Protein AF-A0A5A7QSN2-F1 (afdb_monomer)

Organism: Striga asiatica (NCBI:txid4170)

Radius of gyration: 18.24 Å; Cα contacts (8 Å, |Δi|>4): 253; chains: 1; bounding box: 58×37×40 Å

Nearest PDB structures (foldseek):
  6xn0-assembly2_B  TM=5.229E-01  e=1.760E-03  Xanthomonas citri pv. citri str. 306
  6xn1-assembly2_B  TM=5.426E-01  e=1.364E-02  Xanthomonas citri pv. citri str. 306
  7v7b-assembly1_B  TM=5.365E-01  e=2.275E-02  Homo sapiens
  8xpy-assembly1_A  TM=5.669E-01  e=2.091E-01  Henipavirus nipahense
  4a0a-assembly1_A  TM=5.152E-01  e=1.975E-01  Homo sapiens

Solvent-accessible surface area (backbone atoms only — not comparable to full-atom values): 9448 Å² total; per-residue (Å²): 136,90,82,86,76,87,84,72,74,89,66,67,79,78,84,73,87,87,83,61,83,74,50,54,67,64,55,64,45,36,46,82,66,42,81,41,57,38,67,47,100,54,41,39,33,42,35,23,30,28,42,73,47,94,52,98,80,45,56,60,75,35,41,37,30,34,35,34,37,65,85,79,71,45,75,45,85,65,45,66,54,53,64,80,63,37,58,52,48,69,85,35,99,58,70,49,78,42,46,30,66,35,35,44,36,39,30,24,79,79,50,60,35,27,41,36,38,40,55,43,97,84,78,49,62,51,78,46,74,48,79,98,47,66,13,54,76,85,83,48,90,82,49,76,72,78,80,88,47,100,81,68,74,133

Sequence (154 aa):
MFKTSIIGVDRAMQWARLARREWGDIFDILKRPRLVKASCNRKVFMVGGLRSSYGLQSECSTILILRLDLENLEWEEAGRMPLEMYRCFVESSKFKVFGGGGRVCFSAKRVGRLALWEEKGNGKADWMWVDGGPGSGDGLCRGFTFEARLDAVP

pLDDT: mean 79.52, std 16.73, range [30.95, 96.94]

Foldseek 3Di:
DDDDDDPDPVCPPPDDDDDDPVVVVVVQQFDPWDWAAELDPQKIKIKGFGFPDSDPPGDGQWIWIWMAGNVVRDIDTLDTDDNVLRVLCSPFPDWDWADYHQKIWIAGPRSQWIWIWGQDPVSHIDIDIDPPDGSDDPRDPRDHPDPPDPPDDD

Mean predicted aligned error: 10.0 Å

Secondary structure (DSSP, 8-state):
--------GGG---------TTHHHHHHTEEEEEEEE-SSTTEEEEEEEEESSSSTTPPEEEEEEEEEETTTTEEEEEEE--HHHHHHHHT-S--EEEEETTEEEEE-TTT-SEEEEEE-TTS-EEEEEETTS-SSSTTS--S------TT---

Structure (mmCIF, N/CA/C/O backbone):
data_AF-A0A5A7QSN2-F1
#
_entry.id   AF-A0A5A7QSN2-F1
#
loop_
_atom_site.group_PDB
_atom_site.id
_atom_site.type_symbol
_atom_site.label_atom_id
_atom_site.label_alt_id
_atom_site.label_comp_id
_atom_site.label_asym_id
_atom_site.label_entity_id
_atom_site.label_seq_id
_atom_site.pdbx_PDB_ins_code
_atom_site.Cartn_x
_atom_site.Cartn_y
_atom_site.Cartn_z
_atom_site.occupancy
_atom_site.B_iso_or_equiv
_atom_site.auth_seq_id
_atom_site.auth_comp_id
_atom_site.auth_asym_id
_atom_site.auth_atom_id
_atom_site.pdbx_PDB_model_num
ATOM 1 N N . MET A 1 1 ? -44.019 -3.107 -12.121 1.00 37.66 1 MET A N 1
ATOM 2 C CA . MET A 1 1 ? -43.474 -2.010 -11.293 1.00 37.66 1 MET A CA 1
ATOM 3 C C . MET A 1 1 ? -43.137 -2.608 -9.936 1.00 37.66 1 MET A C 1
ATOM 5 O O . MET A 1 1 ? -44.052 -2.915 -9.186 1.00 37.66 1 MET A O 1
ATOM 9 N N . PHE A 1 2 ? -41.866 -2.910 -9.673 1.00 30.95 2 PHE A N 1
ATOM 10 C CA . PHE A 1 2 ? -41.459 -3.508 -8.397 1.00 30.95 2 PHE A CA 1
ATOM 11 C C . PHE A 1 2 ? -41.255 -2.393 -7.372 1.00 30.95 2 PHE A C 1
ATOM 13 O O . PHE A 1 2 ? -40.551 -1.423 -7.646 1.00 30.95 2 PHE A O 1
ATOM 20 N N . LYS A 1 3 ? -41.925 -2.507 -6.224 1.00 39.34 3 LYS A N 1
ATOM 21 C CA . LYS A 1 3 ? -41.864 -1.544 -5.126 1.00 39.34 3 LYS A CA 1
ATOM 22 C C . LYS A 1 3 ? -41.192 -2.252 -3.954 1.00 39.34 3 LYS A C 1
ATOM 24 O O . LYS A 1 3 ? -41.801 -3.116 -3.334 1.00 39.34 3 LYS A O 1
ATOM 29 N N . THR A 1 4 ? -39.935 -1.919 -3.693 1.00 40.81 4 THR A N 1
ATOM 30 C CA . THR A 1 4 ? -39.207 -2.430 -2.528 1.00 40.81 4 THR A CA 1
ATOM 31 C C . THR A 1 4 ? -39.360 -1.425 -1.397 1.00 40.81 4 THR A C 1
ATOM 33 O O . THR A 1 4 ? -38.921 -0.283 -1.516 1.00 40.81 4 THR A O 1
ATOM 36 N N . SER A 1 5 ? -40.007 -1.831 -0.309 1.00 48.25 5 SER A N 1
ATOM 37 C CA . SER A 1 5 ? -40.014 -1.098 0.957 1.00 48.25 5 SER A CA 1
ATOM 38 C C . SER A 1 5 ? -38.930 -1.672 1.862 1.00 48.25 5 SER A C 1
ATOM 40 O O . SER A 1 5 ? -38.954 -2.865 2.163 1.00 48.25 5 SER A O 1
ATOM 42 N N . ILE A 1 6 ? -37.995 -0.832 2.304 1.00 50.22 6 ILE A N 1
ATOM 43 C CA . ILE A 1 6 ? -37.016 -1.198 3.330 1.00 50.22 6 ILE A CA 1
ATOM 44 C C . ILE A 1 6 ? -37.769 -1.247 4.664 1.00 50.22 6 ILE A C 1
ATOM 46 O O . ILE A 1 6 ? -38.120 -0.212 5.228 1.00 50.22 6 ILE A O 1
ATOM 50 N N . ILE A 1 7 ? -38.080 -2.453 5.136 1.00 50.59 7 ILE A N 1
ATOM 51 C CA . ILE A 1 7 ? -38.676 -2.673 6.455 1.00 50.59 7 ILE A CA 1
ATOM 52 C C . ILE A 1 7 ? -37.514 -2.782 7.449 1.00 50.59 7 ILE A C 1
ATOM 54 O O . ILE A 1 7 ? -36.715 -3.710 7.352 1.00 50.59 7 ILE A O 1
ATOM 58 N N . GLY A 1 8 ? -37.414 -1.830 8.383 1.00 51.72 8 GLY A N 1
ATOM 59 C CA . GLY A 1 8 ? -36.416 -1.844 9.462 1.00 51.72 8 GLY A CA 1
ATOM 60 C C . GLY A 1 8 ? -35.345 -0.754 9.362 1.00 51.72 8 GLY A C 1
ATOM 61 O O . GLY A 1 8 ? -34.158 -1.053 9.296 1.00 51.72 8 GLY A O 1
ATOM 62 N N . VAL A 1 9 ? -35.755 0.518 9.401 1.00 52.47 9 VAL A N 1
ATOM 63 C CA . VAL A 1 9 ? -34.849 1.685 9.515 1.00 52.47 9 VAL A CA 1
ATOM 64 C C . VAL A 1 9 ? -34.331 1.876 10.961 1.00 52.47 9 VAL A C 1
ATOM 66 O O . VAL A 1 9 ? -33.515 2.750 11.223 1.00 52.47 9 VAL A O 1
ATOM 69 N N . ASP A 1 10 ? -34.725 1.015 11.908 1.00 51.25 10 ASP A N 1
ATOM 70 C CA . ASP A 1 10 ? -34.326 1.098 13.329 1.00 51.25 10 ASP A CA 1
ATOM 71 C C . ASP A 1 10 ? -32.899 0.614 13.635 1.00 51.25 10 ASP A C 1
ATOM 73 O O . ASP A 1 10 ? -32.446 0.644 14.778 1.00 51.25 10 ASP A O 1
ATOM 77 N N . ARG A 1 11 ? -32.143 0.196 12.618 1.00 54.75 11 ARG A N 1
ATOM 78 C CA . ARG A 1 11 ? -30.695 -0.022 12.724 1.00 54.75 11 ARG A CA 1
ATOM 79 C C . ARG A 1 11 ? -29.954 0.889 11.762 1.00 54.75 11 ARG A C 1
ATOM 81 O O . ARG A 1 11 ? -29.133 0.421 10.977 1.00 54.75 11 ARG A O 1
ATOM 88 N N . ALA A 1 12 ? -30.231 2.190 11.816 1.00 56.91 12 ALA A N 1
ATOM 89 C CA . ALA A 1 12 ? -29.280 3.161 11.297 1.00 56.91 12 ALA A CA 1
ATOM 90 C C . ALA A 1 12 ? -27.932 2.863 11.969 1.00 56.91 12 ALA A C 1
ATOM 92 O O . ALA A 1 12 ? -27.776 3.085 13.170 1.00 56.91 12 ALA A O 1
ATOM 93 N N . MET A 1 13 ? -26.999 2.257 11.229 1.00 59.50 13 MET A N 1
ATOM 94 C CA . MET A 1 13 ? -25.662 1.982 11.734 1.00 59.50 13 MET A CA 1
ATOM 95 C C . MET A 1 13 ? -25.075 3.316 12.183 1.00 59.50 13 MET A C 1
ATOM 97 O O . MET A 1 13 ? -24.764 4.178 11.361 1.00 59.50 13 MET A O 1
ATOM 101 N N . GLN A 1 14 ? -24.997 3.522 13.498 1.00 71.50 14 GLN A N 1
ATOM 102 C CA . GLN A 1 14 ? -24.364 4.702 14.057 1.00 71.50 14 GLN A CA 1
ATOM 103 C C . GLN A 1 14 ? -22.872 4.571 13.781 1.00 71.50 14 GLN A C 1
ATOM 105 O O . GLN A 1 14 ? -22.156 3.815 14.435 1.00 71.50 14 GLN A O 1
ATOM 110 N N . TRP A 1 15 ? -22.414 5.287 12.758 1.00 76.62 15 TRP A N 1
ATOM 111 C CA . TRP A 1 15 ? -20.999 5.420 12.464 1.00 76.62 15 TRP A CA 1
ATOM 112 C C . TRP A 1 15 ? -20.327 6.153 13.623 1.00 76.62 15 TRP A C 1
ATOM 114 O O . TRP A 1 15 ? -20.521 7.352 13.816 1.00 76.62 15 TRP A O 1
ATOM 124 N N . ALA A 1 16 ? -19.528 5.427 14.396 1.00 77.38 16 ALA A N 1
ATOM 125 C CA . ALA A 1 16 ? -18.656 6.012 15.399 1.00 77.38 16 ALA A CA 1
ATOM 126 C C . ALA A 1 16 ? -17.291 6.319 14.770 1.00 77.38 16 ALA A C 1
ATOM 128 O O . ALA A 1 16 ? -16.705 5.484 14.078 1.00 77.38 16 ALA A O 1
ATOM 129 N N . ARG A 1 17 ? -16.759 7.521 15.017 1.00 81.12 17 ARG A N 1
ATOM 130 C CA . ARG A 1 17 ? -15.404 7.872 14.580 1.00 81.12 17 ARG A CA 1
ATOM 131 C C . ARG A 1 17 ? -14.386 7.092 15.410 1.00 81.12 17 ARG A C 1
ATOM 133 O O . ARG A 1 17 ? -14.242 7.356 16.601 1.00 81.12 17 ARG A O 1
ATOM 140 N N . LEU A 1 18 ? -13.623 6.214 14.767 1.00 80.56 18 LEU A N 1
ATOM 141 C CA . LEU A 1 18 ? -12.435 5.612 15.369 1.00 80.56 18 LEU A CA 1
ATOM 142 C C . LEU A 1 18 ? -11.279 6.616 15.311 1.00 80.56 18 LEU A C 1
ATOM 144 O O . LEU A 1 18 ? -10.915 7.093 14.236 1.00 80.56 18 LEU A O 1
ATOM 148 N N . ALA A 1 19 ? -10.727 6.966 16.470 1.00 81.38 19 ALA A N 1
ATOM 149 C CA . ALA A 1 19 ? -9.573 7.846 16.581 1.00 81.38 19 ALA A CA 1
ATOM 150 C C . ALA A 1 19 ? -8.658 7.358 17.706 1.00 81.38 19 ALA A C 1
ATOM 152 O O . ALA A 1 19 ? -9.115 7.095 18.816 1.00 81.38 19 ALA A O 1
ATOM 153 N N . ARG A 1 20 ? -7.365 7.269 17.404 1.00 85.62 20 ARG A N 1
ATOM 154 C CA . ARG A 1 20 ? -6.287 6.931 18.333 1.00 85.62 20 ARG A CA 1
ATOM 155 C C . ARG A 1 20 ? -5.179 7.964 18.131 1.00 85.62 20 ARG A C 1
ATOM 157 O O . ARG A 1 20 ? -4.922 8.366 16.997 1.00 85.62 20 ARG A O 1
ATOM 164 N N . ARG A 1 21 ? -4.579 8.460 19.214 1.00 85.88 21 ARG A N 1
ATOM 165 C CA . ARG A 1 21 ? -3.600 9.564 19.158 1.00 85.88 21 ARG A CA 1
ATOM 166 C C . ARG A 1 21 ? -2.361 9.156 18.359 1.00 85.88 21 ARG A C 1
ATOM 168 O O . ARG A 1 21 ? -1.873 9.919 17.537 1.00 85.88 21 ARG A O 1
ATOM 175 N N . GLU A 1 22 ? -1.922 7.929 18.578 1.00 85.75 22 GLU A N 1
ATOM 176 C CA . GLU A 1 22 ? -0.795 7.253 17.942 1.00 85.75 22 GLU A CA 1
ATOM 177 C C . GLU A 1 22 ? -0.955 7.067 16.426 1.00 85.75 22 GLU A C 1
ATOM 179 O O . GLU A 1 22 ? 0.028 6.857 15.726 1.00 85.75 22 GLU A O 1
ATOM 184 N N . TRP A 1 23 ? -2.173 7.164 15.884 1.00 89.19 23 TRP A N 1
ATOM 185 C CA . TRP A 1 23 ? -2.383 7.011 14.444 1.00 89.19 23 TRP A CA 1
ATOM 186 C C . TRP A 1 23 ? -1.891 8.213 13.638 1.00 89.19 23 TRP A C 1
ATOM 188 O O . TRP A 1 23 ? -1.588 8.049 12.460 1.00 89.19 23 TRP A O 1
ATOM 198 N N . GLY A 1 24 ? -1.792 9.400 14.249 1.00 86.69 24 GLY A N 1
ATOM 199 C CA . GLY A 1 24 ? -1.301 10.600 13.564 1.00 86.69 24 GLY A CA 1
ATOM 200 C C . GLY A 1 24 ? 0.092 10.383 12.975 1.00 86.69 24 GLY A C 1
ATOM 201 O O . GLY A 1 24 ? 0.280 10.515 11.767 1.00 86.69 24 GLY A O 1
ATOM 202 N N . ASP A 1 25 ? 1.021 9.911 13.807 1.00 86.69 25 ASP A N 1
ATOM 203 C CA . ASP A 1 25 ? 2.405 9.647 13.404 1.00 86.69 25 ASP A CA 1
ATOM 204 C C . ASP A 1 25 ? 2.483 8.571 12.304 1.00 86.69 25 ASP A C 1
ATOM 206 O O . ASP A 1 25 ? 3.264 8.678 11.358 1.00 86.69 25 ASP A O 1
ATOM 210 N N . ILE A 1 26 ? 1.614 7.557 12.375 1.00 87.25 26 ILE A N 1
ATOM 211 C CA . ILE A 1 26 ? 1.531 6.463 11.394 1.00 87.25 26 ILE A CA 1
ATOM 212 C C . ILE A 1 26 ? 1.000 6.958 10.044 1.00 87.25 26 ILE A C 1
ATOM 214 O O . ILE A 1 26 ? 1.419 6.491 8.984 1.00 87.25 26 ILE A O 1
ATOM 218 N N . PHE A 1 27 ? 0.068 7.905 10.045 1.00 88.00 27 PHE A N 1
ATOM 219 C CA . PHE A 1 27 ? -0.470 8.455 8.804 1.00 88.00 27 PHE A CA 1
ATOM 220 C C . PHE A 1 27 ? 0.496 9.457 8.165 1.00 88.00 27 PHE A C 1
ATOM 222 O O . PHE A 1 27 ? 0.569 9.540 6.935 1.00 88.00 27 PHE A O 1
ATOM 229 N N . ASP A 1 28 ? 1.292 10.151 8.978 1.00 89.12 28 ASP A N 1
ATOM 230 C CA . ASP A 1 28 ? 2.240 11.163 8.518 1.00 89.12 28 ASP A CA 1
ATOM 231 C C . ASP A 1 28 ? 3.478 10.584 7.824 1.00 89.12 28 ASP A C 1
ATOM 233 O O . ASP A 1 28 ? 4.046 11.246 6.945 1.00 89.12 28 ASP A O 1
ATOM 237 N N . ILE A 1 29 ? 3.8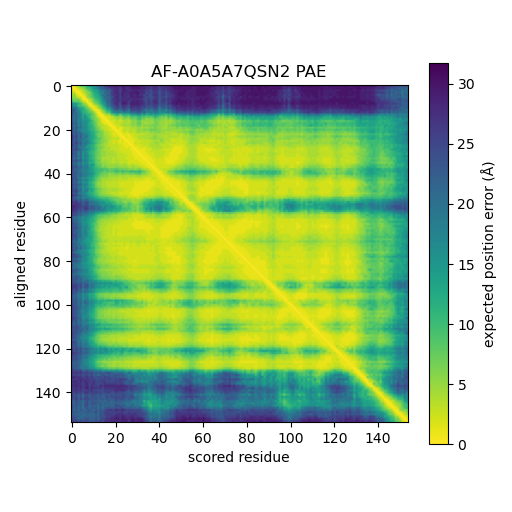56 9.329 8.107 1.00 91.69 29 ILE A N 1
ATOM 238 C CA . ILE A 1 29 ? 4.947 8.658 7.378 1.00 91.69 29 ILE A CA 1
ATOM 239 C C . ILE A 1 29 ? 4.607 8.390 5.903 1.00 91.69 29 ILE A C 1
ATOM 241 O O . ILE A 1 29 ? 5.512 8.205 5.084 1.00 91.69 29 ILE A O 1
ATOM 245 N N . LEU A 1 30 ? 3.322 8.395 5.524 1.00 91.69 30 LEU A N 1
ATOM 246 C CA . LEU A 1 30 ? 2.881 8.123 4.159 1.00 91.69 30 LEU A CA 1
ATOM 247 C C . LEU A 1 30 ? 2.573 9.406 3.376 1.00 91.69 30 LEU A C 1
ATOM 249 O O . LEU A 1 30 ? 1.983 10.385 3.838 1.00 91.69 30 LEU A O 1
ATOM 253 N N . LYS A 1 31 ? 2.947 9.394 2.100 1.00 89.69 31 LYS A N 1
ATOM 254 C CA . LYS A 1 31 ? 2.544 10.374 1.096 1.00 89.69 31 LYS A CA 1
ATOM 255 C C . LYS A 1 31 ? 1.395 9.794 0.282 1.00 89.69 31 LYS A C 1
ATOM 257 O O . LYS A 1 31 ? 1.537 8.739 -0.336 1.00 89.69 31 LYS A O 1
ATOM 262 N N . ARG A 1 32 ? 0.279 10.533 0.235 1.00 88.19 32 ARG A N 1
ATOM 263 C CA . ARG A 1 32 ? -0.949 10.186 -0.512 1.00 88.19 32 ARG A CA 1
ATOM 264 C C . ARG A 1 32 ? -1.475 8.770 -0.188 1.00 88.19 32 ARG A C 1
ATOM 266 O O . ARG A 1 32 ? -1.654 7.985 -1.122 1.00 88.19 32 ARG A O 1
ATOM 273 N N . PRO A 1 33 ? -1.724 8.446 1.095 1.00 91.50 33 PRO A N 1
ATOM 274 C CA . PRO A 1 33 ? -2.209 7.127 1.480 1.00 91.50 33 PRO A CA 1
ATOM 275 C C . PRO A 1 33 ? -3.555 6.791 0.819 1.00 91.50 33 PRO A C 1
ATOM 277 O O . PRO A 1 33 ? -4.410 7.658 0.612 1.00 91.50 33 PRO A O 1
ATOM 280 N N . ARG A 1 34 ? -3.740 5.516 0.477 1.00 90.75 34 ARG A N 1
ATOM 281 C CA . ARG A 1 34 ? -4.964 4.929 -0.082 1.00 90.75 34 ARG A CA 1
ATOM 282 C C . ARG A 1 34 ? -5.348 3.702 0.728 1.00 90.75 34 ARG A C 1
ATOM 284 O O . ARG A 1 34 ? -4.475 2.914 1.072 1.00 90.75 34 ARG A O 1
ATO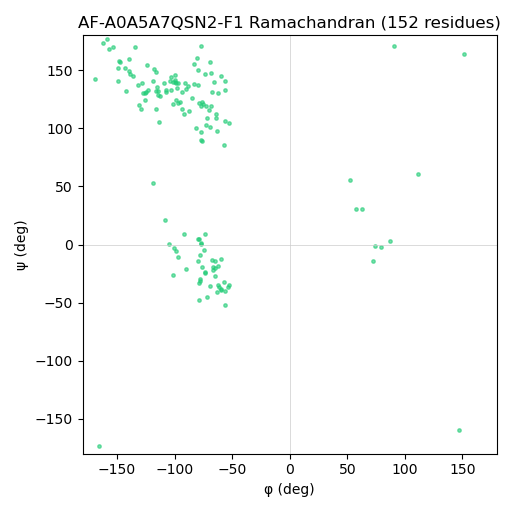M 291 N N . LEU A 1 35 ? -6.639 3.531 0.993 1.00 90.50 35 LEU A N 1
ATOM 292 C CA . LEU A 1 35 ? -7.150 2.323 1.633 1.00 90.50 35 LEU A CA 1
ATOM 293 C C . LEU A 1 35 ? -7.477 1.262 0.581 1.00 90.50 35 LEU A C 1
ATOM 295 O O . LEU A 1 35 ? -8.069 1.573 -0.453 1.00 90.50 35 LEU A O 1
ATOM 299 N N . VAL A 1 36 ? -7.099 0.017 0.860 1.00 89.62 36 VAL A N 1
ATOM 300 C CA . VAL A 1 36 ? -7.408 -1.156 0.037 1.00 89.62 36 VAL A CA 1
ATOM 301 C C . VAL A 1 36 ? -8.038 -2.223 0.927 1.00 89.62 36 VAL A C 1
ATOM 303 O O . VAL A 1 36 ? -7.521 -2.541 1.999 1.00 89.62 36 VAL A O 1
ATOM 306 N N . LYS A 1 37 ? -9.176 -2.769 0.491 1.00 84.88 37 LYS A N 1
ATOM 307 C CA . LYS A 1 37 ? -9.909 -3.803 1.230 1.00 84.88 37 LYS A CA 1
ATOM 308 C C . LYS A 1 37 ? -9.097 -5.105 1.260 1.00 84.88 37 LYS A C 1
ATOM 310 O O . LYS A 1 37 ? -8.633 -5.565 0.216 1.00 84.88 37 LYS A O 1
ATOM 315 N N . ALA A 1 38 ? -8.948 -5.713 2.435 1.00 86.44 38 ALA A N 1
ATOM 316 C CA . ALA A 1 38 ? -8.389 -7.059 2.550 1.00 86.44 38 ALA A CA 1
ATOM 317 C C . ALA A 1 38 ? -9.426 -8.128 2.150 1.00 86.44 38 ALA A C 1
ATOM 319 O O . ALA A 1 38 ? -10.605 -7.830 1.976 1.00 86.44 38 ALA A O 1
ATOM 320 N N . SER A 1 39 ? -9.012 -9.392 2.018 1.00 82.19 39 SER A N 1
ATOM 321 C CA . SER A 1 39 ? -9.937 -10.506 1.721 1.00 82.19 39 SER A CA 1
ATOM 322 C C . SER A 1 39 ? -10.912 -10.802 2.856 1.00 82.19 39 SER A C 1
ATOM 324 O O . SER A 1 39 ? -11.946 -11.419 2.633 1.00 82.19 39 SER A O 1
ATOM 326 N N . CYS A 1 40 ? -10.571 -10.407 4.082 1.00 81.44 40 CYS A N 1
ATOM 327 C CA . CYS A 1 40 ? -11.396 -10.632 5.257 1.00 81.44 40 CYS A CA 1
ATOM 328 C C . CYS A 1 40 ? -11.854 -9.302 5.855 1.00 81.44 40 CYS A C 1
ATOM 330 O O . CYS A 1 40 ? -11.127 -8.311 5.843 1.00 81.44 40 CYS A O 1
ATOM 332 N N . ASN A 1 41 ? -13.041 -9.307 6.460 1.00 82.88 41 ASN A N 1
ATOM 333 C CA . ASN A 1 41 ? -13.632 -8.124 7.093 1.00 82.88 41 ASN A CA 1
ATOM 334 C C . ASN A 1 41 ? -12.968 -7.739 8.430 1.00 82.88 41 ASN A C 1
ATOM 336 O O . ASN A 1 41 ? -13.491 -6.891 9.141 1.00 82.88 41 ASN A O 1
ATOM 340 N N . ARG A 1 42 ? -11.844 -8.370 8.793 1.00 87.81 42 ARG A N 1
ATOM 341 C CA . ARG A 1 42 ? -11.088 -8.075 10.020 1.00 87.81 42 ARG A CA 1
ATOM 342 C C . ARG A 1 42 ? -9.861 -7.205 9.777 1.00 87.81 42 ARG A C 1
ATOM 344 O O . ARG A 1 42 ? -9.160 -6.884 10.725 1.00 87.81 42 ARG A O 1
ATOM 351 N N . LYS A 1 43 ? -9.561 -6.864 8.521 1.00 89.81 43 LYS A N 1
ATOM 352 C CA . LYS A 1 43 ? -8.334 -6.146 8.176 1.00 89.81 43 LYS A CA 1
ATOM 353 C C . LYS A 1 43 ? -8.570 -5.136 7.063 1.00 89.81 43 LYS A C 1
ATOM 355 O O . LYS A 1 43 ? -9.409 -5.344 6.186 1.00 89.81 43 LYS A O 1
ATOM 360 N N . VAL A 1 44 ? -7.773 -4.074 7.049 1.00 91.38 44 VAL A N 1
ATOM 361 C CA . VAL A 1 44 ? -7.689 -3.134 5.922 1.00 91.38 44 VAL A CA 1
ATOM 362 C C . VAL A 1 44 ? -6.237 -2.747 5.681 1.00 91.38 44 VAL A C 1
ATOM 364 O O . VAL A 1 44 ? -5.448 -2.666 6.621 1.00 91.38 44 VAL A O 1
ATOM 367 N N . PHE A 1 45 ? -5.875 -2.513 4.423 1.00 93.00 45 PHE A N 1
ATOM 368 C CA . PHE A 1 45 ? -4.542 -2.046 4.068 1.00 93.00 45 PHE A CA 1
ATOM 369 C C . PHE A 1 45 ? -4.541 -0.542 3.823 1.00 93.00 45 PHE A C 1
ATOM 371 O O . PHE A 1 45 ? -5.446 -0.015 3.177 1.00 93.00 45 PHE A O 1
ATOM 378 N N . MET A 1 46 ? -3.495 0.140 4.280 1.00 94.06 46 MET A N 1
ATOM 379 C CA . MET A 1 46 ? -3.171 1.505 3.887 1.00 94.06 46 MET A CA 1
ATOM 380 C C . MET A 1 46 ? -1.878 1.498 3.082 1.00 94.06 46 MET A C 1
ATOM 382 O O . MET A 1 46 ? -0.865 0.964 3.514 1.00 94.06 46 MET A O 1
ATOM 386 N N . VAL A 1 47 ? -1.911 2.107 1.903 1.00 94.44 47 VAL A N 1
ATOM 387 C CA . VAL A 1 47 ? -0.817 2.057 0.935 1.00 94.44 47 VAL A CA 1
ATOM 388 C C . VAL A 1 47 ? -0.407 3.467 0.553 1.00 94.44 47 VAL A C 1
ATOM 390 O O . VAL A 1 47 ? -1.256 4.271 0.173 1.00 94.44 47 VAL A O 1
ATOM 393 N N . GLY A 1 48 ? 0.884 3.774 0.595 1.00 92.62 48 GLY A N 1
ATOM 394 C CA . GLY A 1 48 ? 1.389 5.091 0.217 1.00 92.62 48 GLY A CA 1
ATOM 395 C C . GLY A 1 48 ? 2.883 5.096 -0.067 1.00 92.62 48 GLY A C 1
ATOM 396 O O . GLY A 1 48 ? 3.576 4.102 0.133 1.00 92.62 48 GLY A O 1
ATOM 397 N N . GLY A 1 49 ? 3.388 6.232 -0.543 1.00 92.81 49 GLY A N 1
ATOM 398 C CA . GLY A 1 49 ? 4.833 6.432 -0.638 1.00 92.81 49 GLY A CA 1
ATOM 399 C C . GLY A 1 49 ? 5.404 6.721 0.746 1.00 92.81 49 GLY A C 1
ATOM 400 O O . GLY A 1 49 ? 4.969 7.676 1.383 1.00 92.81 49 GLY A O 1
ATOM 401 N N . LEU A 1 50 ? 6.366 5.933 1.212 1.00 93.50 50 LEU A N 1
ATOM 402 C CA . LEU A 1 50 ? 7.053 6.192 2.472 1.00 93.50 50 LEU A CA 1
ATOM 403 C C . LEU A 1 50 ? 7.916 7.441 2.327 1.00 93.50 50 LEU A C 1
ATOM 405 O O . LEU A 1 50 ? 8.819 7.463 1.492 1.00 93.50 50 LEU A O 1
ATOM 409 N N . ARG A 1 51 ? 7.646 8.473 3.123 1.00 91.56 51 ARG A N 1
ATOM 410 C CA . ARG A 1 51 ? 8.456 9.694 3.133 1.00 91.56 51 ARG A CA 1
ATOM 411 C C . ARG A 1 51 ? 9.861 9.392 3.654 1.00 91.56 51 ARG A C 1
ATOM 413 O O . ARG A 1 51 ? 10.022 8.631 4.603 1.00 91.56 51 ARG A O 1
ATOM 420 N N . SER A 1 52 ? 10.880 9.993 3.046 1.00 87.50 52 SER A N 1
ATOM 421 C CA . SER A 1 52 ? 12.257 9.920 3.554 1.00 87.50 52 SER A CA 1
ATOM 422 C C . SER A 1 52 ? 12.482 10.827 4.770 1.00 87.50 52 SER A C 1
ATOM 424 O O . SER A 1 52 ? 13.435 10.633 5.519 1.00 87.50 52 SER A O 1
ATOM 426 N N . SER A 1 53 ? 11.609 11.818 4.969 1.00 85.56 53 SER A N 1
ATOM 427 C CA . SER A 1 53 ? 11.654 12.789 6.061 1.00 85.56 53 SER A CA 1
ATOM 428 C C . SER A 1 53 ? 10.273 13.403 6.324 1.00 85.56 53 SER A C 1
ATOM 430 O O . SER A 1 53 ? 9.358 13.299 5.508 1.00 85.56 53 SER A O 1
ATOM 432 N N . TYR A 1 54 ? 10.117 14.116 7.439 1.00 76.94 54 TYR A N 1
ATOM 433 C CA . TYR A 1 54 ? 8.862 14.800 7.789 1.00 76.94 54 TYR A CA 1
ATOM 434 C C . TYR A 1 54 ? 8.640 16.132 7.043 1.00 76.94 54 TYR A C 1
ATOM 436 O O . TYR A 1 54 ? 7.665 16.837 7.294 1.00 76.94 54 TYR A O 1
ATOM 444 N N . GLY A 1 55 ? 9.519 16.493 6.101 1.00 75.38 55 GLY A N 1
ATOM 445 C CA . GLY A 1 55 ? 9.402 17.732 5.331 1.00 75.38 55 GLY A CA 1
ATOM 446 C C . GLY A 1 55 ? 8.210 17.739 4.364 1.00 75.38 55 GLY A C 1
ATOM 447 O O . GLY A 1 55 ? 7.863 16.719 3.767 1.00 75.38 55 GLY A O 1
ATOM 448 N N . LEU A 1 56 ? 7.622 18.920 4.140 1.00 68.62 56 LEU A N 1
ATOM 449 C CA . LEU A 1 56 ? 6.443 19.115 3.277 1.00 68.62 56 LEU A CA 1
ATOM 450 C C . LEU A 1 56 ? 6.656 18.623 1.826 1.00 68.62 56 LEU A C 1
ATOM 452 O O . LEU A 1 56 ? 5.724 18.149 1.179 1.00 68.62 56 LEU A O 1
ATOM 456 N N . GLN A 1 57 ? 7.891 18.715 1.326 1.00 75.50 57 GLN A N 1
ATOM 457 C CA . GLN A 1 57 ? 8.301 18.283 -0.018 1.00 75.50 57 GLN A CA 1
ATOM 458 C C . GLN A 1 57 ? 9.163 17.015 0.004 1.00 75.50 57 GLN A C 1
ATOM 460 O O . GLN A 1 57 ? 9.886 16.749 -0.950 1.00 75.50 57 GLN A O 1
ATOM 465 N N . SER A 1 58 ? 9.088 16.220 1.077 1.00 78.88 58 SER A N 1
ATOM 466 C CA . SER A 1 58 ? 9.877 14.995 1.188 1.00 78.88 58 SER A CA 1
ATOM 467 C C . SER A 1 58 ? 9.626 14.060 -0.002 1.00 78.88 58 SER A C 1
ATOM 469 O O . SER A 1 58 ? 8.480 13.825 -0.434 1.00 78.88 58 SER A O 1
ATOM 471 N N . GLU A 1 59 ? 10.727 13.565 -0.559 1.00 86.00 59 GLU A N 1
ATOM 472 C CA . GLU A 1 59 ? 10.722 12.491 -1.539 1.00 86.00 59 GLU A CA 1
ATOM 473 C C . GLU A 1 59 ? 10.306 11.179 -0.874 1.00 86.00 59 GLU A C 1
ATOM 475 O O . GLU A 1 59 ? 10.409 11.001 0.341 1.00 86.00 59 GLU A O 1
ATOM 480 N N . CYS A 1 60 ? 9.803 10.247 -1.676 1.00 91.19 60 CYS A N 1
ATOM 481 C CA . CYS A 1 60 ? 9.468 8.927 -1.167 1.00 91.19 60 CYS A CA 1
ATOM 482 C C . CYS A 1 60 ? 10.654 7.981 -1.367 1.00 91.19 60 CYS A C 1
ATOM 484 O O . CYS A 1 60 ? 11.201 7.908 -2.467 1.00 91.19 60 CYS A O 1
ATOM 486 N N . SER A 1 61 ? 11.031 7.248 -0.321 1.00 92.12 61 SER A N 1
ATOM 487 C CA . SER A 1 61 ? 12.118 6.261 -0.368 1.00 92.12 61 SER A CA 1
ATOM 488 C C . SER A 1 61 ? 11.679 4.948 -1.016 1.00 92.12 61 SER A C 1
ATOM 490 O O . SER A 1 61 ? 12.471 4.286 -1.681 1.00 92.12 61 SER A O 1
ATOM 492 N N . THR A 1 62 ? 10.413 4.576 -0.827 1.00 95.12 62 THR A N 1
ATOM 493 C CA . THR A 1 62 ? 9.760 3.418 -1.447 1.00 95.12 62 THR A CA 1
ATOM 494 C C . THR A 1 62 ? 8.238 3.519 -1.273 1.00 95.12 62 THR A C 1
ATOM 496 O O . THR A 1 62 ? 7.724 4.529 -0.788 1.00 95.12 62 THR A O 1
ATOM 499 N N . ILE A 1 63 ? 7.499 2.484 -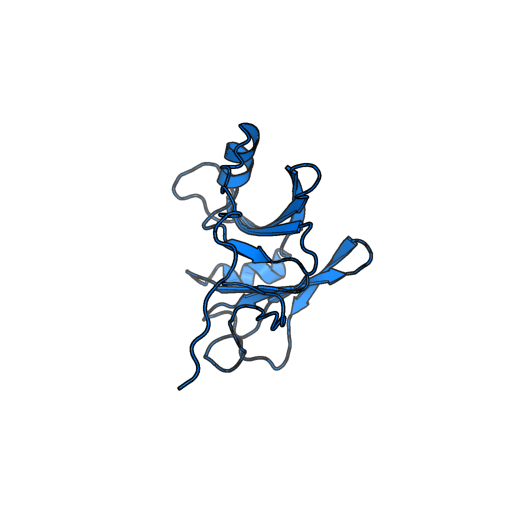1.660 1.00 94.94 63 ILE A N 1
ATOM 500 C CA . ILE A 1 63 ? 6.083 2.296 -1.344 1.00 94.94 63 ILE A CA 1
ATOM 501 C C . ILE A 1 63 ? 5.957 1.363 -0.136 1.00 94.94 63 ILE A C 1
ATOM 503 O O . ILE A 1 63 ? 6.602 0.315 -0.082 1.00 94.94 63 ILE A O 1
ATOM 507 N N . LEU A 1 64 ? 5.102 1.745 0.810 1.00 96.19 64 LEU A N 1
ATOM 508 C CA . LEU A 1 64 ? 4.815 1.002 2.032 1.00 96.19 64 LEU A CA 1
ATOM 509 C C . LEU A 1 64 ? 3.332 0.620 2.081 1.00 96.19 64 LEU A C 1
ATOM 511 O O . LEU A 1 64 ? 2.458 1.403 1.698 1.00 96.19 64 LEU A O 1
ATOM 515 N N . ILE A 1 65 ? 3.077 -0.594 2.557 1.00 95.88 65 ILE A N 1
ATOM 516 C CA . ILE A 1 65 ? 1.766 -1.165 2.839 1.00 95.88 65 ILE A CA 1
ATOM 517 C C . ILE A 1 65 ? 1.708 -1.416 4.343 1.00 95.88 65 ILE A C 1
ATOM 519 O O . ILE A 1 65 ? 2.473 -2.219 4.878 1.00 95.88 65 ILE A O 1
ATOM 523 N N . LEU A 1 66 ? 0.792 -0.724 5.010 1.00 95.50 66 LEU A N 1
ATOM 52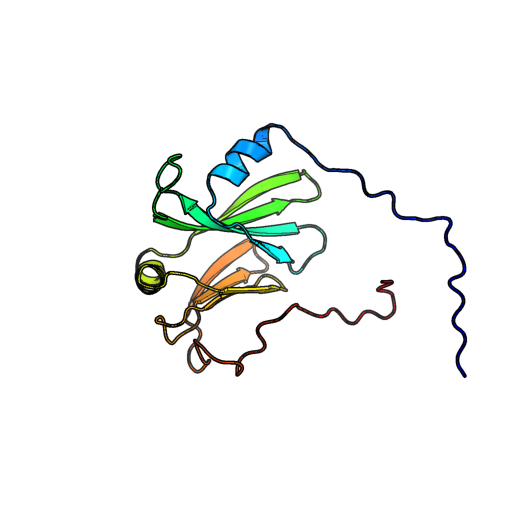4 C CA . LEU A 1 66 ? 0.431 -0.946 6.402 1.00 95.50 66 LEU A CA 1
ATOM 525 C C . LEU A 1 66 ? -0.850 -1.777 6.469 1.00 95.50 66 LEU A C 1
ATOM 527 O O . LEU A 1 66 ? -1.741 -1.610 5.633 1.00 95.50 66 LEU A O 1
ATOM 531 N N . ARG A 1 67 ? -0.967 -2.636 7.475 1.00 94.06 67 ARG A N 1
ATOM 532 C CA . ARG A 1 67 ? -2.160 -3.437 7.768 1.00 94.06 67 ARG A CA 1
ATOM 533 C C . ARG A 1 67 ? -2.733 -2.991 9.102 1.00 94.06 67 ARG A C 1
ATOM 535 O O . ARG A 1 67 ? -1.996 -2.915 10.075 1.00 94.06 67 ARG A O 1
ATOM 542 N N . LEU A 1 68 ? -4.027 -2.688 9.121 1.00 93.19 68 LEU A N 1
ATOM 543 C CA . LEU A 1 68 ? -4.792 -2.484 10.346 1.00 93.19 68 LEU A CA 1
ATOM 544 C C . LEU A 1 68 ? -5.512 -3.779 10.687 1.00 93.19 68 LEU A C 1
ATOM 546 O O . LEU A 1 68 ? -6.317 -4.258 9.883 1.00 93.19 68 LEU A O 1
ATOM 550 N N . ASP A 1 69 ? -5.248 -4.302 11.875 1.00 91.62 69 ASP A N 1
ATOM 551 C CA . ASP A 1 69 ? -6.110 -5.279 12.528 1.00 91.62 69 ASP A CA 1
ATOM 552 C C . ASP A 1 69 ? -7.320 -4.545 13.126 1.00 91.62 69 ASP A C 1
ATOM 554 O O . ASP A 1 69 ? -7.163 -3.649 13.953 1.00 91.62 69 ASP A O 1
ATOM 558 N N . LEU A 1 70 ? -8.534 -4.885 12.691 1.00 89.94 70 LEU A N 1
ATOM 559 C CA . LEU A 1 70 ? -9.766 -4.250 13.168 1.00 89.94 70 LEU A CA 1
ATOM 560 C C . LEU A 1 70 ? -10.242 -4.790 14.523 1.00 89.94 70 LEU A C 1
ATOM 562 O O . LEU A 1 70 ? -11.105 -4.169 15.137 1.00 89.94 70 LEU A O 1
ATOM 566 N N . GLU A 1 71 ? -9.703 -5.918 14.984 1.00 90.75 71 GLU A N 1
ATOM 567 C CA . GLU A 1 71 ? -9.991 -6.490 16.301 1.00 90.75 71 GLU A CA 1
ATOM 568 C C . GLU A 1 71 ? -9.208 -5.743 17.388 1.00 90.75 71 GLU A C 1
ATOM 570 O O . GLU A 1 71 ? -9.790 -5.282 18.368 1.00 90.75 71 GLU A O 1
ATOM 575 N N . ASN A 1 72 ? -7.908 -5.533 17.160 1.00 91.06 72 ASN A N 1
ATOM 576 C CA . ASN A 1 72 ? -7.006 -4.870 18.111 1.00 91.06 72 ASN A CA 1
ATOM 577 C C . ASN A 1 72 ? -6.801 -3.367 17.827 1.00 91.06 72 ASN A C 1
ATOM 579 O O . ASN A 1 72 ? -6.261 -2.629 18.652 1.00 91.06 72 ASN A O 1
ATOM 583 N N . LEU A 1 73 ? -7.252 -2.885 16.663 1.00 91.38 73 LEU A N 1
ATOM 584 C CA . LEU A 1 73 ? -7.050 -1.516 16.166 1.00 91.38 73 LEU A CA 1
ATOM 585 C C . LEU A 1 73 ? -5.571 -1.117 16.053 1.00 91.38 73 LEU A C 1
ATOM 587 O O . LEU A 1 73 ? -5.228 0.061 16.214 1.00 91.38 73 LEU A O 1
ATOM 591 N N . GLU A 1 74 ? -4.702 -2.090 15.785 1.00 92.44 74 GLU A N 1
ATOM 592 C CA . GLU A 1 74 ? -3.254 -1.917 15.687 1.00 92.44 74 GLU A CA 1
ATOM 593 C C . GLU A 1 74 ? -2.783 -1.926 14.234 1.00 92.44 74 GLU A C 1
ATOM 595 O O . GLU A 1 74 ? -3.277 -2.690 13.402 1.00 92.44 74 GLU A O 1
ATOM 600 N N . TRP A 1 75 ? -1.824 -1.050 13.939 1.00 93.94 75 TRP A N 1
ATOM 601 C CA . TRP A 1 75 ? -1.188 -0.954 12.632 1.00 93.94 75 TRP A CA 1
ATOM 602 C C . TRP A 1 75 ? 0.171 -1.639 12.649 1.00 93.94 75 TRP A C 1
ATOM 604 O O . TRP A 1 75 ? 0.961 -1.438 13.568 1.00 93.94 75 TRP A O 1
ATOM 614 N N . GLU A 1 76 ? 0.484 -2.350 11.575 1.00 94.25 76 GLU A N 1
ATOM 615 C CA . GLU A 1 76 ? 1.794 -2.960 11.361 1.00 94.25 76 GLU A CA 1
ATOM 616 C C . GLU A 1 76 ? 2.250 -2.820 9.903 1.00 94.25 76 GLU A C 1
ATOM 618 O O . GLU A 1 76 ? 1.441 -2.618 8.991 1.00 94.25 76 GLU A O 1
ATOM 623 N N . GLU A 1 77 ? 3.556 -2.940 9.665 1.00 95.25 77 GLU A N 1
ATOM 624 C CA . GLU A 1 77 ? 4.105 -3.027 8.311 1.00 95.25 77 GLU A CA 1
ATOM 625 C C . GLU A 1 77 ? 3.793 -4.406 7.712 1.00 95.25 77 GLU A C 1
ATOM 627 O O . GLU A 1 77 ? 4.230 -5.432 8.222 1.00 95.25 77 GLU A O 1
ATOM 632 N N . ALA A 1 78 ? 3.050 -4.425 6.604 1.00 95.12 78 ALA A N 1
ATOM 633 C CA . ALA A 1 78 ? 2.695 -5.650 5.886 1.00 95.12 78 ALA A CA 1
ATOM 634 C C . ALA A 1 78 ? 3.553 -5.876 4.638 1.00 95.12 78 ALA A C 1
ATOM 636 O O . ALA A 1 78 ? 3.742 -7.009 4.193 1.00 95.12 78 ALA A O 1
ATOM 637 N N . GLY A 1 79 ? 4.076 -4.804 4.045 1.00 95.88 79 GLY A N 1
ATOM 638 C CA . GLY A 1 79 ? 4.900 -4.926 2.856 1.00 95.88 79 GLY A CA 1
ATOM 639 C C . GLY A 1 79 ? 5.604 -3.640 2.480 1.00 95.88 79 GLY A C 1
ATOM 640 O O . GLY A 1 79 ? 5.038 -2.552 2.536 1.00 95.88 79 GLY A O 1
ATOM 641 N N . ARG A 1 80 ? 6.837 -3.787 2.009 1.00 96.69 80 ARG A N 1
ATOM 642 C CA . ARG A 1 80 ? 7.659 -2.700 1.488 1.00 96.69 80 ARG A CA 1
ATOM 643 C C . ARG A 1 80 ? 8.124 -3.048 0.091 1.00 96.69 80 ARG A C 1
ATOM 645 O O . ARG A 1 80 ? 8.714 -4.109 -0.104 1.00 96.69 80 ARG A O 1
ATOM 652 N N . MET A 1 81 ? 7.846 -2.176 -0.873 1.00 96.94 81 MET A N 1
ATOM 653 C CA . MET A 1 81 ? 8.217 -2.429 -2.261 1.00 96.94 81 MET A CA 1
ATOM 654 C C . MET A 1 81 ? 9.748 -2.535 -2.379 1.00 96.94 81 MET A C 1
ATOM 656 O O . MET A 1 81 ? 10.455 -1.647 -1.882 1.00 96.94 81 MET A O 1
ATOM 660 N N . PRO A 1 82 ? 10.278 -3.581 -3.039 1.00 96.75 82 PRO A N 1
ATOM 661 C CA . PRO A 1 82 ? 11.706 -3.702 -3.294 1.00 96.75 82 PRO A CA 1
ATOM 662 C C . PRO A 1 82 ? 12.244 -2.480 -4.043 1.00 96.75 82 PRO A C 1
ATOM 664 O O . PRO A 1 82 ? 11.598 -1.971 -4.961 1.00 96.75 82 PRO A O 1
ATOM 667 N N . LEU A 1 83 ? 13.442 -2.017 -3.681 1.00 93.56 83 LEU A N 1
ATOM 668 C CA . LEU A 1 83 ? 14.011 -0.783 -4.234 1.00 93.56 83 LEU A CA 1
ATOM 669 C C . LEU A 1 83 ? 14.167 -0.843 -5.761 1.00 93.56 83 LEU A C 1
ATOM 671 O O . LEU A 1 83 ? 13.883 0.131 -6.452 1.00 93.56 83 LEU A O 1
ATOM 675 N N . GLU A 1 84 ? 14.574 -1.994 -6.291 1.00 93.56 84 GLU A N 1
ATOM 676 C CA . GLU A 1 84 ? 14.705 -2.230 -7.734 1.00 93.56 84 GLU A CA 1
ATOM 677 C C . GLU A 1 84 ? 13.375 -2.046 -8.470 1.00 93.56 84 GLU A C 1
ATOM 679 O O . GLU A 1 84 ? 13.334 -1.461 -9.551 1.00 93.56 84 GLU A O 1
ATOM 684 N N . MET A 1 85 ? 12.275 -2.480 -7.850 1.00 94.12 85 MET A N 1
ATOM 685 C CA . MET A 1 85 ? 10.928 -2.290 -8.374 1.00 94.12 85 MET A CA 1
ATOM 686 C C . MET A 1 85 ? 10.496 -0.827 -8.263 1.00 94.12 85 MET A C 1
ATOM 688 O O . MET A 1 85 ? 9.997 -0.256 -9.234 1.00 94.12 85 MET A O 1
ATOM 692 N N . TYR A 1 86 ? 10.742 -0.200 -7.111 1.00 93.12 86 TYR A N 1
ATOM 693 C CA . TYR A 1 86 ? 10.385 1.193 -6.859 1.00 93.12 86 TYR A CA 1
ATOM 694 C C . TYR A 1 86 ? 11.101 2.175 -7.795 1.00 93.12 86 TYR A C 1
ATOM 696 O O . TYR A 1 86 ? 10.482 3.141 -8.236 1.00 93.12 86 TYR A O 1
ATOM 704 N N . ARG A 1 87 ? 12.358 1.909 -8.181 1.00 91.94 87 ARG A N 1
ATOM 705 C CA . ARG A 1 87 ? 13.104 2.728 -9.156 1.00 91.94 87 ARG A CA 1
ATOM 706 C C . ARG A 1 87 ? 12.336 2.939 -10.464 1.00 91.94 87 ARG A C 1
ATOM 708 O O . ARG A 1 87 ? 12.370 4.039 -11.002 1.00 91.94 87 ARG A O 1
ATOM 715 N N . CYS A 1 88 ? 11.562 1.951 -10.924 1.00 90.38 88 CYS A N 1
ATOM 716 C CA . CYS A 1 88 ? 10.708 2.103 -12.108 1.00 90.38 88 CYS A CA 1
ATOM 717 C C . CYS A 1 88 ? 9.582 3.140 -11.911 1.00 90.38 88 CYS A C 1
ATOM 719 O O . CYS A 1 88 ? 9.102 3.733 -12.875 1.00 90.38 88 CYS A O 1
ATOM 721 N N . PHE A 1 89 ? 9.135 3.357 -10.672 1.00 89.06 89 PHE A N 1
ATOM 722 C CA . PHE A 1 89 ? 8.058 4.286 -10.328 1.00 89.06 89 PHE A CA 1
ATOM 723 C C . PHE A 1 89 ? 8.550 5.705 -10.019 1.00 89.06 89 PHE A C 1
ATOM 725 O O . PHE A 1 89 ? 7.751 6.632 -10.140 1.00 89.06 89 PHE A O 1
ATOM 732 N N . VAL A 1 90 ? 9.831 5.896 -9.673 1.00 85.56 90 VAL A N 1
ATOM 733 C CA . VAL A 1 90 ? 10.416 7.211 -9.324 1.00 85.56 90 VAL A CA 1
ATOM 734 C C . VAL A 1 90 ? 10.220 8.235 -10.444 1.00 85.56 90 VAL A C 1
ATOM 736 O O . VAL A 1 90 ? 9.853 9.379 -10.192 1.00 85.56 90 VAL A O 1
ATOM 739 N N . GLU A 1 91 ? 10.370 7.813 -11.700 1.00 78.19 91 GLU A N 1
ATOM 740 C CA . GLU A 1 91 ? 10.205 8.690 -12.868 1.00 78.19 91 GLU A CA 1
ATOM 741 C C . GLU A 1 91 ? 8.740 9.040 -13.185 1.00 78.19 91 GLU A C 1
ATOM 743 O O . GLU A 1 91 ? 8.454 9.821 -14.103 1.00 78.19 91 GLU A O 1
ATOM 748 N N . SER A 1 92 ? 7.785 8.449 -12.461 1.00 77.62 92 SER A N 1
ATOM 749 C CA . SER A 1 92 ? 6.357 8.700 -12.622 1.00 77.62 92 SER A CA 1
ATOM 750 C C . SER A 1 92 ? 5.845 9.643 -11.533 1.00 77.62 92 SER A C 1
ATOM 752 O O . SER A 1 92 ? 5.836 9.323 -10.352 1.00 77.62 92 SER A O 1
ATOM 754 N N . SER A 1 93 ? 5.291 10.792 -11.931 1.00 70.62 93 SER A N 1
ATOM 755 C CA . SER A 1 93 ? 4.739 11.787 -10.989 1.00 70.62 93 SER A CA 1
ATOM 756 C C . SER A 1 93 ? 3.516 11.297 -10.195 1.00 70.62 93 SER A C 1
ATOM 758 O O . SER A 1 93 ? 3.155 11.871 -9.157 1.00 70.62 93 SER A O 1
ATOM 760 N N . LYS A 1 94 ? 2.841 10.256 -10.703 1.00 78.56 94 LYS A N 1
ATOM 761 C CA . LYS A 1 94 ? 1.666 9.606 -10.113 1.00 78.56 94 LYS A CA 1
ATOM 762 C C . LYS A 1 94 ? 1.646 8.125 -10.495 1.00 78.56 94 LYS A C 1
ATOM 764 O O . LYS A 1 94 ? 1.889 7.779 -11.651 1.00 78.56 94 LYS A O 1
ATOM 769 N N . PHE A 1 95 ? 1.256 7.282 -9.547 1.00 84.62 95 PHE A N 1
ATOM 770 C CA . PHE A 1 95 ? 0.910 5.882 -9.774 1.00 84.62 95 PHE A CA 1
ATOM 771 C C . PHE A 1 95 ? -0.510 5.613 -9.264 1.00 84.62 95 PHE A C 1
ATOM 773 O O . PHE A 1 95 ? -1.027 6.338 -8.410 1.00 84.62 95 PHE A O 1
ATOM 780 N N . LYS A 1 96 ? -1.167 4.602 -9.832 1.00 87.06 96 LYS A N 1
ATOM 781 C CA . LYS A 1 96 ? -2.470 4.109 -9.377 1.00 87.06 96 LYS A CA 1
ATOM 782 C C . LYS A 1 96 ? -2.250 2.879 -8.508 1.00 87.06 96 LYS A C 1
ATOM 784 O O . LYS A 1 96 ? -1.441 2.026 -8.870 1.00 87.06 96 LYS A O 1
ATOM 789 N N . VAL A 1 97 ? -3.013 2.803 -7.424 1.00 88.75 97 VAL A N 1
ATOM 790 C CA . VAL A 1 97 ? -3.091 1.652 -6.521 1.00 88.75 97 VAL A CA 1
ATOM 791 C C . VAL A 1 97 ? -4.510 1.110 -6.589 1.00 88.75 97 VAL A C 1
ATOM 793 O O . VAL A 1 97 ? -5.461 1.890 -6.533 1.00 88.75 97 VAL A O 1
ATOM 796 N N . PHE A 1 98 ? -4.652 -0.197 -6.756 1.00 85.88 98 PHE A N 1
ATOM 797 C CA . PHE A 1 98 ? -5.939 -0.892 -6.795 1.00 85.88 98 PHE A CA 1
ATOM 798 C C . PHE A 1 98 ? -5.745 -2.338 -6.345 1.00 85.88 98 PHE A C 1
ATOM 800 O O . PHE A 1 98 ? -4.615 -2.789 -6.197 1.00 85.88 98 PHE A O 1
ATOM 807 N N . GLY A 1 99 ? -6.830 -3.066 -6.114 1.00 82.19 99 GLY A N 1
ATOM 808 C CA . GLY A 1 99 ? -6.755 -4.442 -5.645 1.00 82.19 99 GLY A CA 1
ATOM 809 C C . GLY A 1 99 ? -7.920 -4.803 -4.736 1.00 82.19 99 GLY A C 1
ATOM 810 O O . GLY A 1 99 ? -8.975 -4.166 -4.765 1.00 82.19 99 GLY A O 1
ATOM 811 N N . GLY A 1 100 ? -7.712 -5.844 -3.946 1.00 80.50 100 GLY A N 1
ATOM 812 C CA . GLY A 1 100 ? -8.724 -6.501 -3.132 1.00 80.50 100 GLY A CA 1
ATOM 813 C C . GLY A 1 100 ? -8.372 -7.970 -2.943 1.00 80.50 100 GLY A C 1
ATOM 814 O O . GLY A 1 100 ? -7.507 -8.500 -3.643 1.00 80.50 100 GLY A O 1
ATOM 815 N N . GLY A 1 101 ? -8.994 -8.635 -1.971 1.00 80.56 101 GLY A N 1
ATOM 816 C CA . GLY A 1 101 ? -8.757 -10.067 -1.775 1.00 80.56 101 GLY A CA 1
ATOM 817 C C . GLY A 1 101 ? -7.309 -10.411 -1.404 1.00 80.56 101 GLY A C 1
ATOM 818 O O . GLY A 1 101 ? -6.841 -11.488 -1.753 1.00 80.56 101 GLY A O 1
ATOM 819 N N . GLY A 1 102 ? -6.600 -9.511 -0.708 1.00 86.94 102 GLY A N 1
ATOM 820 C CA . GLY A 1 102 ? -5.211 -9.736 -0.279 1.00 86.94 102 GLY A CA 1
ATOM 821 C C . GLY 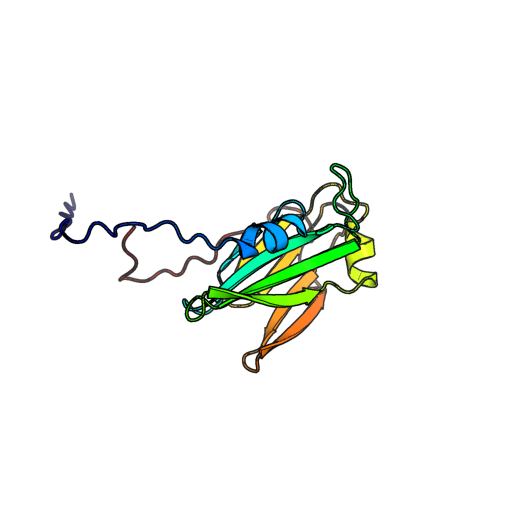A 1 102 ? -4.172 -9.324 -1.322 1.00 86.94 102 GLY A C 1
ATOM 822 O O . GLY A 1 102 ? -2.979 -9.474 -1.092 1.00 86.94 102 GLY A O 1
ATOM 823 N N . ARG A 1 103 ? -4.613 -8.769 -2.456 1.00 91.00 103 ARG A N 1
ATOM 824 C CA . ARG A 1 103 ? -3.753 -8.287 -3.538 1.00 91.00 103 ARG A CA 1
ATOM 825 C C . ARG A 1 103 ? -3.759 -6.769 -3.612 1.00 91.00 103 ARG A C 1
ATOM 827 O O . ARG A 1 103 ? -4.819 -6.146 -3.533 1.00 91.00 103 ARG A O 1
ATOM 834 N N . VAL A 1 104 ? -2.592 -6.181 -3.841 1.00 92.06 104 VAL A N 1
ATOM 835 C CA . VAL A 1 104 ? -2.411 -4.751 -4.103 1.00 92.06 104 VAL A CA 1
ATOM 836 C C . VAL A 1 104 ? -1.563 -4.586 -5.359 1.00 92.06 104 VAL A C 1
ATOM 838 O O . VAL A 1 104 ? -0.399 -4.971 -5.402 1.00 92.06 104 VAL A O 1
ATOM 841 N N . CYS A 1 105 ? -2.150 -3.989 -6.387 1.00 91.56 105 CYS A N 1
ATOM 842 C CA . CYS A 1 105 ? -1.525 -3.733 -7.674 1.00 91.56 105 CYS A CA 1
ATOM 843 C C . CYS A 1 105 ? -1.121 -2.264 -7.816 1.00 91.56 105 CYS A C 1
ATOM 845 O O . CYS A 1 105 ? -1.855 -1.351 -7.425 1.00 91.56 105 CYS A O 1
ATOM 847 N N . PHE A 1 106 ? 0.010 -2.040 -8.479 1.00 91.38 106 PHE A N 1
ATOM 848 C CA . PHE A 1 106 ? 0.583 -0.731 -8.752 1.00 91.38 106 PHE A CA 1
ATOM 849 C C . PHE A 1 106 ? 0.822 -0.565 -10.247 1.00 91.38 106 PHE A C 1
ATOM 851 O O . PHE A 1 106 ? 1.423 -1.418 -10.898 1.00 91.38 106 PHE A O 1
ATOM 858 N N . SER A 1 107 ? 0.374 0.566 -10.787 1.00 88.00 107 SER A N 1
ATOM 859 C CA . SER A 1 107 ? 0.563 0.917 -12.198 1.00 88.00 107 SER A CA 1
ATOM 860 C C . SER A 1 107 ? 0.982 2.369 -12.347 1.00 88.00 107 SER A C 1
ATOM 862 O O . SER A 1 107 ? 0.503 3.233 -11.608 1.00 88.00 107 SER A O 1
ATOM 864 N N . ALA A 1 108 ? 1.832 2.667 -13.322 1.00 86.88 108 ALA A N 1
ATOM 865 C CA . ALA A 1 108 ? 2.177 4.038 -13.666 1.00 86.88 108 ALA A CA 1
ATOM 866 C C . ALA A 1 108 ? 2.489 4.167 -15.157 1.00 86.88 108 ALA A C 1
ATOM 868 O O . ALA A 1 108 ? 2.951 3.223 -15.794 1.00 86.88 108 ALA A O 1
ATOM 869 N N . LYS A 1 109 ? 2.244 5.363 -15.711 1.00 82.44 109 LYS A N 1
ATOM 870 C CA . LYS A 1 109 ? 2.298 5.624 -17.160 1.00 82.44 109 LYS A CA 1
ATOM 871 C C . LYS A 1 109 ? 3.626 5.204 -17.804 1.00 82.44 109 LYS A C 1
ATOM 873 O O . LYS A 1 109 ? 3.604 4.738 -18.933 1.00 82.44 109 LYS A O 1
ATOM 878 N N . ARG A 1 110 ? 4.755 5.376 -17.106 1.00 82.31 110 ARG A N 1
ATOM 879 C CA . ARG A 1 110 ? 6.103 5.101 -17.640 1.00 82.31 110 ARG A CA 1
ATOM 880 C C . ARG A 1 110 ? 6.681 3.742 -17.235 1.00 82.31 110 ARG A C 1
ATOM 882 O O . ARG A 1 110 ? 7.730 3.376 -17.737 1.00 82.31 110 ARG A O 1
ATOM 889 N N . VAL A 1 111 ? 6.005 2.985 -16.366 1.00 85.94 111 VAL A N 1
ATOM 890 C CA . VAL A 1 111 ? 6.501 1.673 -15.906 1.00 85.94 111 VAL A CA 1
ATOM 891 C C . VAL A 1 111 ? 6.261 0.587 -16.956 1.00 85.94 111 VAL A C 1
ATOM 893 O O . VAL A 1 111 ? 7.029 -0.363 -17.037 1.00 85.94 111 VAL A O 1
ATOM 896 N N . GLY A 1 112 ? 5.189 0.694 -17.751 1.00 80.69 112 GLY A N 1
ATOM 897 C CA . GLY A 1 112 ? 4.864 -0.263 -18.822 1.00 80.69 112 GLY A CA 1
ATOM 898 C C . GLY A 1 112 ? 4.361 -1.638 -18.352 1.00 80.69 112 GLY A C 1
ATOM 899 O O . GLY A 1 112 ? 3.738 -2.346 -19.134 1.00 80.69 112 GLY A O 1
ATOM 900 N N . ARG A 1 113 ? 4.531 -1.973 -17.068 1.00 85.25 113 ARG A N 1
ATOM 901 C CA . ARG A 1 113 ? 4.099 -3.221 -16.413 1.00 85.25 113 ARG A CA 1
ATOM 902 C C . ARG A 1 113 ? 3.413 -2.957 -15.068 1.00 85.25 113 ARG A C 1
ATOM 904 O O . ARG A 1 113 ? 3.429 -1.829 -14.571 1.00 85.25 113 ARG A O 1
ATOM 911 N N . LEU A 1 114 ? 2.801 -3.987 -14.483 1.00 89.25 114 LEU A N 1
ATOM 912 C CA . LEU A 1 114 ? 2.176 -3.911 -13.161 1.00 89.25 114 LEU A CA 1
ATOM 913 C C . LEU A 1 114 ? 3.036 -4.571 -12.093 1.00 89.25 114 LEU A C 1
ATOM 915 O O . LEU A 1 114 ? 3.463 -5.708 -12.269 1.00 89.25 114 LEU A O 1
ATOM 919 N N . ALA A 1 115 ? 3.218 -3.890 -10.967 1.00 93.06 115 ALA A N 1
ATOM 920 C CA . ALA A 1 115 ? 3.722 -4.523 -9.754 1.00 93.06 115 ALA A CA 1
ATOM 921 C C . ALA A 1 115 ? 2.546 -5.036 -8.918 1.00 93.06 115 ALA A C 1
ATOM 923 O O . ALA A 1 115 ? 1.535 -4.346 -8.788 1.00 93.06 115 ALA A O 1
ATOM 924 N N . LEU A 1 116 ? 2.691 -6.222 -8.345 1.00 94.12 116 LEU A N 1
ATOM 925 C CA . LEU A 1 116 ? 1.721 -6.867 -7.473 1.00 94.12 116 LEU A CA 1
ATOM 926 C C . LEU A 1 116 ? 2.387 -7.184 -6.137 1.00 94.12 116 LEU A C 1
ATOM 928 O O . LEU A 1 116 ? 3.478 -7.748 -6.097 1.00 94.12 116 LEU A O 1
ATOM 932 N N . TRP A 1 117 ? 1.690 -6.841 -5.063 1.00 96.06 117 TRP A N 1
ATOM 933 C CA . TRP A 1 117 ? 1.894 -7.395 -3.738 1.00 96.06 117 TRP A CA 1
ATOM 934 C C . TRP A 1 117 ? 0.735 -8.333 -3.413 1.00 96.06 117 TRP A C 1
ATOM 936 O O . TRP A 1 117 ? -0.423 -7.955 -3.602 1.00 96.06 117 TRP A O 1
ATOM 946 N N . GLU A 1 118 ? 1.025 -9.539 -2.939 1.00 94.25 118 GLU A N 1
ATOM 947 C CA . GLU A 1 118 ? 0.008 -10.525 -2.570 1.00 94.25 118 GLU A CA 1
ATOM 948 C C . GLU A 1 118 ? 0.286 -11.099 -1.179 1.00 94.25 118 GLU A C 1
ATOM 950 O O . GLU A 1 118 ? 1.330 -11.711 -0.952 1.00 94.25 118 GLU A O 1
ATOM 955 N N . GLU A 1 119 ? -0.669 -10.923 -0.262 1.00 92.25 119 GLU A N 1
ATOM 956 C CA . GLU A 1 119 ? -0.702 -11.601 1.033 1.00 92.25 119 GLU A CA 1
ATOM 957 C C . GLU A 1 119 ? -1.140 -13.058 0.841 1.00 92.25 119 GLU A C 1
ATOM 959 O O . GLU A 1 119 ? -2.235 -13.354 0.358 1.00 92.25 119 GLU A O 1
ATOM 964 N N . LYS A 1 120 ? -0.281 -13.988 1.250 1.00 88.56 120 LYS A N 1
ATOM 965 C CA . LYS A 1 120 ? -0.558 -15.422 1.276 1.00 88.56 120 LYS A CA 1
ATOM 966 C C . LYS A 1 120 ? -1.322 -15.783 2.547 1.00 88.56 120 LYS A C 1
ATOM 968 O O . LYS A 1 120 ? -1.162 -15.162 3.596 1.00 88.56 120 LYS A O 1
ATOM 973 N N . GLY A 1 121 ? -2.079 -16.879 2.501 1.00 79.88 121 GLY A N 1
ATOM 974 C CA . GLY A 1 121 ? -2.867 -17.362 3.647 1.00 79.88 121 GLY A CA 1
ATOM 975 C C . GLY A 1 121 ? -2.058 -17.711 4.908 1.00 79.88 121 GLY A C 1
ATOM 976 O O . GLY A 1 121 ? -2.637 -17.857 5.977 1.00 79.88 121 GLY A O 1
ATOM 977 N N . ASN A 1 122 ? -0.728 -17.810 4.810 1.00 80.44 122 ASN A N 1
ATOM 978 C CA . ASN A 1 122 ? 0.179 -18.023 5.943 1.00 80.44 122 ASN A CA 1
ATOM 979 C C . ASN A 1 122 ? 0.710 -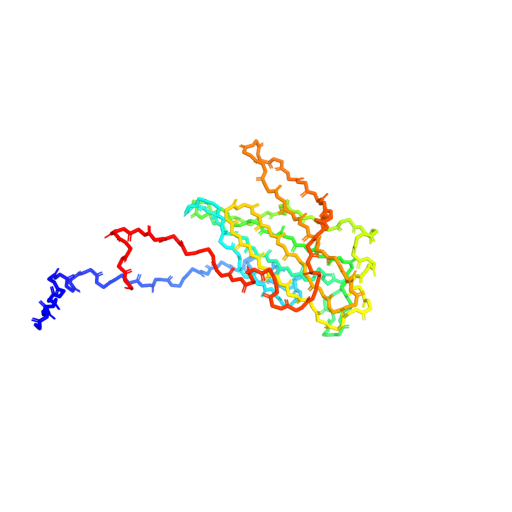16.715 6.568 1.00 80.44 122 ASN A C 1
ATOM 981 O O . ASN A 1 122 ? 1.639 -16.763 7.371 1.00 80.44 122 ASN A O 1
ATOM 985 N N . GLY A 1 123 ? 0.179 -15.556 6.167 1.00 75.94 123 GLY A N 1
ATOM 986 C CA . GLY A 1 123 ? 0.592 -14.242 6.664 1.00 75.94 123 GLY A CA 1
ATOM 987 C C . GLY A 1 123 ? 1.885 -13.696 6.053 1.00 75.94 123 GLY A C 1
ATOM 988 O O . GLY A 1 123 ? 2.261 -12.570 6.370 1.00 75.94 123 GLY A O 1
ATOM 989 N N . LYS A 1 124 ? 2.560 -14.448 5.172 1.00 87.25 124 LYS A N 1
ATOM 990 C CA . LYS A 1 124 ? 3.661 -13.924 4.348 1.00 87.25 124 LYS A CA 1
ATOM 991 C C . LYS A 1 124 ? 3.101 -13.173 3.149 1.00 87.25 124 LYS A C 1
ATOM 993 O O . LYS A 1 124 ? 1.970 -13.420 2.742 1.00 87.25 124 LYS A O 1
ATOM 998 N N . ALA A 1 125 ? 3.909 -12.319 2.540 1.00 93.50 125 ALA A N 1
ATOM 999 C CA . ALA A 1 125 ? 3.530 -11.653 1.309 1.00 93.50 125 ALA A CA 1
ATOM 1000 C C . ALA A 1 125 ? 4.699 -11.563 0.334 1.00 93.50 125 ALA A C 1
ATOM 1002 O O . ALA A 1 125 ? 5.854 -11.450 0.750 1.00 93.50 125 ALA A O 1
ATOM 1003 N N . ASP A 1 126 ? 4.377 -11.588 -0.954 1.00 95.50 126 ASP A N 1
ATOM 1004 C CA . ASP A 1 126 ? 5.359 -11.534 -2.030 1.00 95.50 126 ASP A CA 1
ATOM 1005 C C . ASP A 1 126 ? 5.159 -10.284 -2.883 1.00 95.50 126 ASP A C 1
ATOM 1007 O O . ASP A 1 126 ? 4.038 -9.806 -3.062 1.00 95.50 126 ASP A O 1
ATOM 1011 N N . TRP A 1 127 ? 6.258 -9.802 -3.461 1.00 96.50 127 TRP A N 1
ATOM 1012 C CA . TRP A 1 127 ? 6.253 -8.806 -4.526 1.00 96.50 127 TRP A CA 1
ATOM 1013 C C . TRP A 1 127 ? 6.631 -9.460 -5.847 1.00 96.50 127 TRP A C 1
ATOM 1015 O O . TRP A 1 127 ? 7.633 -10.168 -5.925 1.00 96.50 127 TRP A O 1
ATOM 1025 N N . MET A 1 128 ? 5.874 -9.175 -6.900 1.00 95.31 128 MET A N 1
ATOM 1026 C CA . MET A 1 128 ? 6.159 -9.675 -8.242 1.00 95.31 128 MET A CA 1
ATOM 1027 C C . MET A 1 128 ? 5.732 -8.691 -9.324 1.00 95.31 128 MET A C 1
ATOM 1029 O O . MET A 1 128 ? 4.873 -7.832 -9.119 1.00 95.31 128 MET A O 1
ATOM 1033 N N . TRP A 1 129 ? 6.349 -8.819 -10.493 1.00 92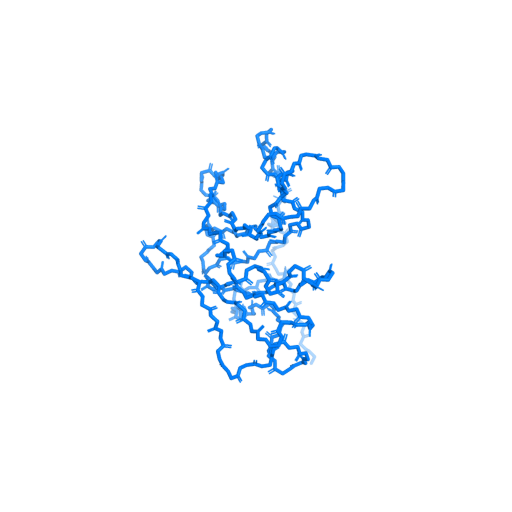.88 129 TRP A N 1
ATOM 1034 C CA . TRP A 1 129 ? 5.842 -8.201 -11.708 1.00 92.88 129 TRP A CA 1
ATOM 1035 C C . TRP A 1 129 ? 4.775 -9.104 -12.317 1.00 92.88 129 TRP A C 1
ATOM 1037 O O . TRP A 1 129 ? 4.931 -10.321 -12.341 1.00 92.88 129 TRP A O 1
ATOM 1047 N N . VAL A 1 130 ? 3.688 -8.508 -12.795 1.00 87.50 130 VAL A N 1
ATOM 1048 C CA . VAL A 1 130 ? 2.685 -9.221 -13.586 1.00 87.50 130 VAL A CA 1
ATOM 1049 C C . VAL A 1 130 ? 3.059 -9.071 -15.054 1.00 87.50 130 VAL A C 1
ATOM 1051 O O . VAL A 1 130 ? 2.987 -7.969 -15.608 1.00 87.50 130 VAL A O 1
ATOM 1054 N N . ASP A 1 131 ? 3.454 -10.181 -15.668 1.00 75.06 131 ASP A N 1
ATOM 1055 C CA . ASP A 1 131 ? 3.780 -10.249 -17.090 1.00 75.06 131 ASP A CA 1
ATOM 1056 C C . ASP A 1 131 ? 2.509 -10.333 -17.951 1.00 75.06 131 ASP A C 1
ATOM 1058 O O . ASP A 1 131 ? 1.469 -10.834 -17.523 1.00 75.06 131 ASP A O 1
ATOM 1062 N N . GLY A 1 132 ? 2.572 -9.806 -19.178 1.00 64.94 132 GLY A N 1
ATOM 1063 C CA . GLY A 1 132 ? 1.476 -9.887 -20.156 1.00 64.94 132 GLY A CA 1
ATOM 1064 C C . GLY A 1 132 ? 0.261 -8.981 -19.891 1.00 64.94 132 GLY A C 1
ATOM 1065 O O . GLY A 1 132 ? -0.667 -8.964 -20.696 1.00 64.94 132 GLY A O 1
ATOM 1066 N N . GLY A 1 133 ? 0.256 -8.203 -18.803 1.00 63.03 133 GLY A N 1
ATOM 1067 C CA . GLY A 1 133 ? -0.806 -7.245 -18.482 1.00 63.03 133 GLY A CA 1
ATOM 1068 C C . GLY A 1 133 ? -0.473 -5.802 -18.905 1.00 63.03 133 GLY A C 1
ATOM 1069 O O . GLY A 1 133 ? 0.651 -5.351 -18.680 1.00 63.03 133 GLY A O 1
ATOM 1070 N N . PRO A 1 134 ? -1.418 -5.016 -19.462 1.00 60.47 134 PRO A N 1
ATOM 1071 C CA . PRO A 1 134 ? -1.160 -3.623 -19.824 1.00 60.47 134 PRO A CA 1
ATOM 1072 C C . PRO A 1 134 ? -0.845 -2.758 -18.589 1.00 60.47 134 PRO A C 1
ATOM 1074 O O . PRO A 1 134 ? -1.713 -2.456 -17.765 1.00 60.47 134 PRO A O 1
ATOM 1077 N N . GLY A 1 135 ? 0.403 -2.286 -18.475 1.00 56.66 135 GLY A N 1
ATOM 1078 C CA . GLY A 1 135 ? 0.839 -1.399 -17.387 1.00 56.66 135 GLY A CA 1
ATOM 1079 C C . GLY A 1 135 ? 0.210 0.004 -17.406 1.00 56.66 135 GLY A C 1
ATOM 1080 O O . GLY A 1 135 ? 0.268 0.726 -16.410 1.00 56.66 135 GLY A O 1
ATOM 1081 N N . SER A 1 136 ? -0.436 0.399 -18.511 1.00 55.22 136 SER A N 1
ATOM 1082 C CA . SER A 1 136 ? -1.210 1.642 -18.665 1.00 55.22 136 SER A CA 1
ATOM 1083 C C . SER A 1 136 ? -2.390 1.431 -19.650 1.00 55.22 136 SER A C 1
ATOM 1085 O O . SER A 1 136 ? -2.371 0.467 -20.403 1.00 55.22 136 SER A O 1
ATOM 1087 N N . GLY A 1 137 ? -3.456 2.253 -19.610 1.00 56.31 137 GLY A N 1
ATOM 1088 C CA . GLY A 1 137 ? -4.686 2.065 -20.433 1.00 56.31 137 GLY A CA 1
ATOM 1089 C C . GLY A 1 137 ? -5.793 1.213 -19.778 1.00 56.31 137 GLY A C 1
ATOM 1090 O O . GLY A 1 137 ? -5.563 0.667 -18.704 1.00 56.31 137 GLY A O 1
ATOM 1091 N N . ASP A 1 138 ? -6.996 1.142 -20.350 1.00 56.44 138 ASP A N 1
ATOM 1092 C CA . ASP A 1 138 ? -8.206 0.568 -19.707 1.00 56.44 138 ASP A CA 1
ATOM 1093 C C . ASP A 1 138 ? -8.295 -0.975 -19.719 1.00 56.44 138 ASP A C 1
ATOM 1095 O O . ASP A 1 138 ? -9.279 -1.546 -19.262 1.00 56.44 138 ASP A O 1
ATOM 1099 N N . GLY A 1 139 ? -7.260 -1.670 -20.207 1.00 50.50 139 GLY A N 1
ATOM 1100 C CA . GLY A 1 139 ? -7.304 -3.113 -20.493 1.00 50.50 139 GLY A CA 1
ATOM 1101 C C . GLY A 1 139 ? -7.184 -4.069 -19.298 1.00 50.50 139 GLY A C 1
ATOM 1102 O O . GLY A 1 139 ? -7.389 -5.265 -19.460 1.00 50.50 139 GLY A O 1
ATOM 1103 N N . LEU A 1 140 ? -6.869 -3.576 -18.099 1.00 54.00 140 LEU A N 1
ATOM 1104 C CA . LEU A 1 140 ? -7.028 -4.341 -16.858 1.00 54.00 140 LEU A CA 1
ATOM 1105 C C . LEU A 1 140 ? -8.093 -3.635 -16.047 1.00 54.00 140 LEU A C 1
ATOM 1107 O O . LEU A 1 140 ? -8.011 -2.415 -15.908 1.00 54.00 140 LEU A O 1
ATOM 1111 N N . CYS A 1 141 ? -9.070 -4.378 -15.529 1.00 51.28 141 CYS A N 1
ATOM 1112 C CA . CYS A 1 141 ? -10.129 -3.857 -14.672 1.00 51.28 141 CYS A CA 1
ATOM 1113 C C . CYS A 1 141 ? -9.513 -3.169 -13.443 1.00 51.28 141 CYS A C 1
ATOM 1115 O O . CYS A 1 141 ? -9.309 -3.768 -12.389 1.00 51.28 141 CYS A O 1
ATOM 1117 N N . ARG A 1 142 ? -9.169 -1.888 -13.595 1.00 59.59 142 ARG A N 1
ATOM 1118 C CA . ARG A 1 142 ? -8.713 -1.006 -12.528 1.00 59.59 142 ARG A CA 1
ATOM 1119 C C . ARG A 1 142 ? -9.955 -0.602 -11.764 1.00 59.59 142 ARG A C 1
ATOM 1121 O O . ARG A 1 142 ? -10.613 0.368 -12.123 1.00 59.59 142 ARG A O 1
ATOM 1128 N N . GLY A 1 143 ? -10.308 -1.380 -10.758 1.00 56.97 143 GLY A N 1
ATOM 1129 C CA . GLY A 1 143 ? -11.580 -1.198 -10.088 1.00 56.97 143 GLY A CA 1
ATOM 1130 C C . GLY A 1 143 ? -11.612 -1.794 -8.699 1.00 56.97 143 GLY A C 1
ATOM 1131 O O . GLY A 1 143 ? -10.648 -2.384 -8.212 1.00 56.97 143 GLY A O 1
ATOM 1132 N N . PHE A 1 144 ? -12.752 -1.579 -8.064 1.00 47.44 144 PHE A N 1
ATOM 1133 C CA . PHE A 1 144 ? -13.115 -2.172 -6.794 1.00 47.44 144 PHE A CA 1
ATOM 1134 C C . PHE A 1 144 ? -13.456 -3.649 -6.998 1.00 47.44 144 PHE A C 1
ATOM 1136 O O . PHE A 1 144 ? -14.009 -4.045 -8.024 1.00 47.44 144 PHE A O 1
ATOM 1143 N N . THR A 1 145 ? -13.147 -4.467 -5.996 1.00 52.94 145 THR A N 1
ATOM 1144 C CA . THR A 1 145 ? -13.709 -5.815 -5.920 1.00 52.94 145 THR A CA 1
ATOM 1145 C C . THR A 1 145 ? -15.179 -5.668 -5.545 1.00 52.94 145 THR A C 1
ATOM 1147 O O . THR A 1 145 ? -15.493 -5.251 -4.430 1.00 52.94 145 THR A O 1
ATOM 1150 N N . PHE A 1 146 ? -16.080 -5.942 -6.486 1.00 50.53 146 PHE A N 1
ATOM 1151 C CA . PHE A 1 146 ? -17.507 -6.012 -6.196 1.00 50.53 146 PHE A CA 1
ATOM 1152 C C . PHE A 1 146 ? -17.816 -7.388 -5.607 1.00 50.53 146 PHE A C 1
ATOM 1154 O O . PHE A 1 146 ? -17.918 -8.379 -6.327 1.00 50.53 146 PHE A O 1
ATOM 1161 N N . GLU A 1 147 ? -17.940 -7.458 -4.285 1.00 53.75 147 GLU A N 1
ATOM 1162 C CA . GLU A 1 147 ? -18.549 -8.615 -3.633 1.00 53.75 147 GLU A CA 1
ATOM 1163 C C . GLU A 1 147 ? -20.063 -8.522 -3.820 1.00 53.75 147 GLU A C 1
ATOM 1165 O O . GLU A 1 147 ? -20.769 -7.936 -3.003 1.00 53.75 147 GLU A O 1
ATOM 1170 N N . ALA A 1 148 ? -20.558 -9.083 -4.924 1.00 46.16 148 ALA A N 1
ATOM 1171 C CA . ALA A 1 148 ? -21.984 -9.285 -5.122 1.00 46.16 148 ALA A CA 1
ATOM 1172 C C . ALA A 1 148 ? -22.484 -10.254 -4.042 1.00 46.16 148 ALA A C 1
ATOM 1174 O O . ALA A 1 148 ? -22.319 -11.467 -4.166 1.00 46.16 148 ALA A O 1
ATOM 1175 N N . ARG A 1 149 ? -23.058 -9.730 -2.959 1.00 53.69 149 ARG A N 1
ATOM 1176 C CA . ARG A 1 149 ? -23.726 -10.548 -1.949 1.00 53.69 149 ARG A CA 1
ATOM 1177 C C . ARG A 1 149 ? -25.208 -10.208 -1.929 1.00 53.69 149 ARG A C 1
ATOM 1179 O O . ARG A 1 149 ? -25.571 -9.037 -1.946 1.00 53.69 149 ARG A O 1
ATOM 1186 N N . LEU A 1 150 ? -26.061 -11.230 -1.874 1.00 51.72 150 LEU A N 1
ATOM 1187 C CA . LEU A 1 150 ? -27.518 -11.062 -1.764 1.00 51.72 150 LEU A CA 1
ATOM 1188 C C . LEU A 1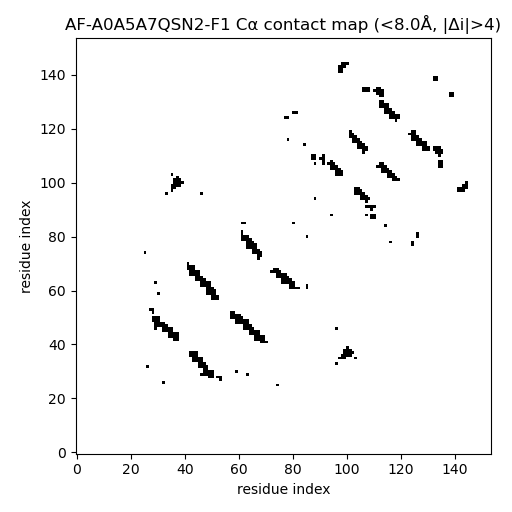 150 ? -27.941 -10.398 -0.435 1.00 51.72 150 LEU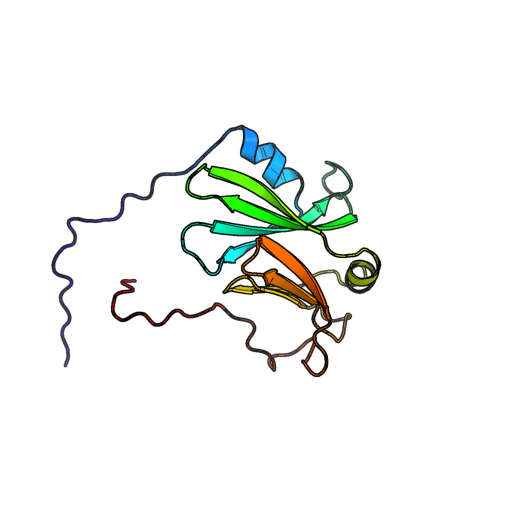 A C 1
ATOM 1190 O O . LEU A 1 150 ? -29.078 -9.955 -0.320 1.00 51.72 150 LEU A O 1
ATOM 1194 N N . ASP A 1 151 ? -27.032 -10.319 0.543 1.00 55.47 151 ASP A N 1
ATOM 1195 C CA . ASP A 1 151 ? -27.192 -9.667 1.849 1.00 55.47 151 ASP A CA 1
ATOM 1196 C C . ASP A 1 151 ? -26.452 -8.318 1.962 1.00 55.47 151 ASP A C 1
ATOM 1198 O O . ASP A 1 151 ? -26.507 -7.678 3.013 1.00 55.47 151 ASP A O 1
ATOM 1202 N N . ALA A 1 152 ? -25.759 -7.864 0.910 1.00 43.75 152 ALA A N 1
ATOM 1203 C CA . ALA A 1 152 ? -25.096 -6.565 0.912 1.00 43.75 152 ALA A CA 1
ATOM 1204 C C . ALA A 1 152 ? -26.142 -5.460 0.705 1.00 43.75 152 ALA A C 1
ATOM 1206 O O . ALA A 1 152 ? -26.563 -5.179 -0.417 1.00 43.75 152 ALA A O 1
ATOM 1207 N N . VAL A 1 153 ? -26.588 -4.855 1.805 1.00 44.22 153 VAL A N 1
ATOM 1208 C CA . VAL A 1 153 ? -27.479 -3.688 1.777 1.00 44.22 153 VAL A CA 1
ATOM 1209 C C . VAL A 1 153 ? -26.640 -2.426 1.488 1.00 44.22 153 VAL A C 1
ATOM 1211 O O . VAL A 1 153 ? -25.544 -2.330 2.047 1.00 44.22 153 VAL A O 1
ATOM 1214 N N . PRO A 1 154 ? -27.105 -1.505 0.613 1.00 49.69 154 PRO A N 1
ATOM 1215 C CA . PRO A 1 154 ? -26.418 -0.247 0.298 1.00 49.69 154 PRO A CA 1
ATOM 1216 C C . PRO A 1 154 ? -26.094 0.626 1.513 1.00 49.69 154 PRO A C 1
ATOM 1218 O O . PRO A 1 154 ? -26.918 0.653 2.457 1.00 49.69 154 PRO A O 1
#